Protein AF-A0A8T9AF59-F1 (afdb_monomer_lite)

Sequence (49 aa):
RSSASKMNPVDHPFGGKTKPGWPKSVSRWAPPGQKVGAIASRRTGLRKK

Radius of gyration: 12.2 Å; chains: 1; bounding box: 25×20×36 Å

Structure (mmCIF, N/CA/C/O backbone):
data_AF-A0A8T9AF59-F1
#
_entry.id   AF-A0A8T9AF59-F1
#
loop_
_atom_site.group_PDB
_atom_site.id
_atom_site.type_symbol
_atom_site.label_atom_id
_atom_site.label_alt_id
_atom_site.label_comp_id
_atom_site.label_asym_id
_atom_site.label_entity_id
_atom_site.label_seq_id
_atom_site.pdbx_PDB_ins_code
_atom_site.Cartn_x
_atom_site.Cartn_y
_atom_site.Cartn_z
_atom_site.occupancy
_atom_site.B_iso_or_equiv
_atom_site.auth_seq_id
_atom_site.auth_comp_id
_atom_site.auth_asym_id
_atom_site.auth_atom_id
_atom_site.pdbx_PDB_model_num
ATOM 1 N N . ARG A 1 1 ? 11.444 -15.743 2.599 1.00 75.19 1 ARG A N 1
ATOM 2 C CA . ARG A 1 1 ? 10.499 -14.764 2.001 1.00 75.19 1 ARG A CA 1
ATOM 3 C C . ARG A 1 1 ? 11.188 -13.408 1.956 1.00 75.19 1 ARG A C 1
ATOM 5 O O . ARG A 1 1 ? 11.577 -12.919 3.008 1.00 75.19 1 ARG A O 1
ATOM 12 N N . SER A 1 2 ? 11.382 -12.836 0.772 1.00 83.06 2 SER A N 1
ATOM 13 C CA . SER A 1 2 ? 11.843 -11.455 0.593 1.00 83.06 2 SER A CA 1
ATOM 14 C C . SER A 1 2 ? 10.685 -10.483 0.847 1.00 83.06 2 SER A C 1
ATOM 16 O O . SER A 1 2 ? 9.524 -10.797 0.586 1.00 83.06 2 SER A O 1
ATOM 18 N N . SER A 1 3 ? 10.974 -9.311 1.416 1.00 83.88 3 SER A N 1
ATOM 19 C CA . SER A 1 3 ? 9.958 -8.274 1.612 1.00 83.88 3 SER A CA 1
ATOM 20 C C . SER A 1 3 ? 9.641 -7.584 0.287 1.00 83.88 3 SER A C 1
ATOM 22 O O . SER A 1 3 ? 10.558 -7.214 -0.440 1.00 83.88 3 SER A O 1
ATOM 24 N N . ALA A 1 4 ? 8.360 -7.330 0.030 1.00 81.50 4 ALA A N 1
ATOM 25 C CA . ALA A 1 4 ? 7.850 -6.703 -1.191 1.00 81.50 4 ALA A CA 1
ATOM 26 C C . ALA A 1 4 ? 8.574 -5.409 -1.619 1.00 81.50 4 ALA A C 1
ATOM 28 O O . ALA A 1 4 ? 8.757 -5.179 -2.808 1.00 81.50 4 ALA A O 1
ATOM 29 N N . SER A 1 5 ? 9.016 -4.579 -0.668 1.00 86.62 5 SER A N 1
ATOM 30 C CA . SER A 1 5 ? 9.755 -3.338 -0.953 1.00 86.62 5 SER A CA 1
ATOM 31 C C . SER A 1 5 ? 11.178 -3.551 -1.471 1.00 86.62 5 SER A C 1
ATOM 33 O O . SER A 1 5 ? 11.736 -2.660 -2.102 1.00 86.62 5 SER A O 1
ATOM 35 N N . LYS A 1 6 ? 11.765 -4.724 -1.203 1.00 89.62 6 LYS A N 1
ATOM 36 C CA . LYS A 1 6 ? 13.124 -5.098 -1.620 1.00 89.62 6 LYS A CA 1
ATOM 37 C C . LYS A 1 6 ? 13.162 -5.764 -2.998 1.00 89.62 6 LYS A C 1
ATOM 39 O O . LYS A 1 6 ? 14.238 -6.137 -3.443 1.00 89.62 6 LYS A O 1
ATOM 44 N N . MET A 1 7 ? 12.011 -5.965 -3.634 1.00 92.88 7 MET A N 1
ATOM 45 C CA . MET A 1 7 ? 11.942 -6.503 -4.996 1.00 92.88 7 MET A CA 1
ATOM 46 C C . MET A 1 7 ? 11.990 -5.357 -6.002 1.00 92.88 7 MET A C 1
ATOM 48 O O . MET A 1 7 ? 11.743 -4.209 -5.628 1.00 92.88 7 MET A O 1
ATOM 52 N N . ASN A 1 8 ? 12.297 -5.641 -7.265 1.00 92.38 8 ASN A N 1
ATOM 53 C CA . ASN A 1 8 ? 12.304 -4.601 -8.288 1.00 92.38 8 ASN A CA 1
ATOM 54 C C . ASN A 1 8 ? 10.868 -4.109 -8.567 1.00 92.38 8 ASN A C 1
ATOM 56 O O . ASN A 1 8 ? 9.908 -4.852 -8.340 1.00 92.38 8 ASN A O 1
ATOM 60 N N . PRO A 1 9 ? 10.686 -2.880 -9.089 1.00 88.69 9 PRO A N 1
ATOM 61 C CA . PRO A 1 9 ? 9.365 -2.358 -9.455 1.00 88.69 9 PRO A CA 1
ATOM 62 C C . PRO A 1 9 ? 8.596 -3.222 -10.467 1.00 88.69 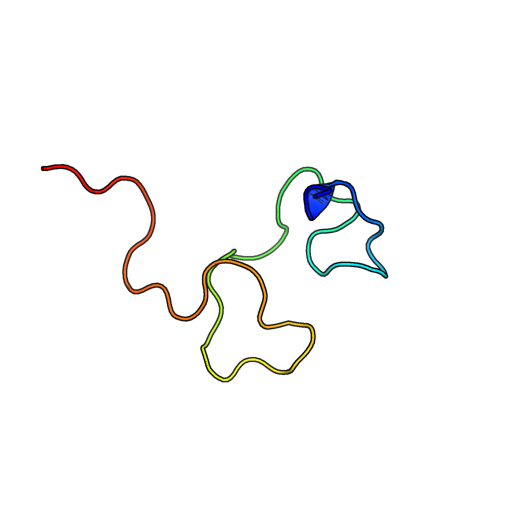9 PRO A C 1
ATOM 64 O O . PRO A 1 9 ? 7.370 -3.193 -10.475 1.00 88.69 9 PRO A O 1
ATOM 67 N N . VAL A 1 10 ? 9.308 -3.980 -11.308 1.00 93.00 10 VAL A N 1
ATOM 68 C CA . VAL A 1 10 ? 8.721 -4.905 -12.294 1.00 93.00 10 VAL A CA 1
ATOM 69 C C . VAL A 1 10 ? 8.112 -6.145 -11.636 1.00 93.00 10 VAL A C 1
ATOM 71 O O . VAL A 1 10 ? 7.065 -6.622 -12.062 1.00 93.00 10 VAL A O 1
ATOM 74 N N . ASP A 1 11 ? 8.728 -6.623 -10.555 1.00 91.50 11 ASP A N 1
ATOM 75 C CA . ASP A 1 11 ? 8.341 -7.869 -9.891 1.00 91.50 11 ASP A CA 1
ATOM 76 C C . ASP A 1 11 ? 7.237 -7.650 -8.853 1.00 91.50 11 ASP A C 1
ATOM 78 O O . ASP A 1 11 ? 6.507 -8.577 -8.496 1.00 91.50 11 ASP A O 1
ATOM 82 N N . HIS A 1 12 ? 7.133 -6.431 -8.308 1.00 90.88 12 HIS A N 1
ATOM 83 C CA . HIS A 1 12 ? 6.156 -6.128 -7.272 1.00 90.88 12 HIS A CA 1
ATOM 84 C C . HIS A 1 12 ? 5.601 -4.709 -7.343 1.00 90.88 12 HIS A C 1
ATOM 86 O O . HIS A 1 12 ? 6.371 -3.748 -7.380 1.00 90.88 12 HIS A O 1
ATOM 92 N N . PRO A 1 13 ? 4.291 -4.530 -7.102 1.00 90.62 13 PRO A N 1
ATOM 93 C CA . PRO A 1 13 ? 3.676 -3.203 -7.003 1.00 90.62 13 PRO A CA 1
ATOM 94 C C . PRO A 1 13 ? 4.201 -2.292 -5.871 1.00 90.62 13 PRO A C 1
ATOM 96 O O . PRO A 1 13 ? 3.870 -1.107 -5.799 1.00 90.62 13 PRO A O 1
ATOM 99 N N . PHE A 1 14 ? 4.994 -2.844 -4.949 1.00 91.44 14 PHE A N 1
ATOM 100 C CA . PHE A 1 14 ? 5.650 -2.098 -3.864 1.00 91.44 14 PHE A CA 1
ATOM 101 C C . PHE A 1 14 ? 7.178 -2.087 -4.005 1.00 91.44 14 PHE A C 1
ATOM 103 O O . PHE A 1 14 ? 7.850 -1.551 -3.129 1.00 91.44 14 PHE A O 1
ATOM 110 N N . GLY A 1 15 ? 7.713 -2.685 -5.071 1.00 91.44 15 GLY A N 1
ATOM 111 C CA . GLY A 1 15 ? 9.140 -2.863 -5.296 1.00 91.44 15 GLY A CA 1
ATOM 112 C C . GLY A 1 15 ? 9.865 -1.563 -5.632 1.00 91.44 15 GLY A C 1
ATOM 113 O O . GLY A 1 15 ? 9.269 -0.611 -6.138 1.00 91.44 15 GLY A O 1
ATOM 114 N N . GLY A 1 16 ? 11.159 -1.520 -5.312 1.00 88.00 16 GLY A N 1
ATOM 115 C CA . GLY A 1 16 ? 12.057 -0.393 -5.573 1.00 88.00 16 GLY A CA 1
ATOM 116 C C . GLY A 1 16 ? 11.703 0.889 -4.817 1.00 88.00 16 GLY A C 1
ATOM 117 O O . GLY A 1 16 ? 12.182 1.961 -5.177 1.00 88.00 16 GLY A O 1
ATOM 118 N N . LYS A 1 17 ? 10.848 0.809 -3.787 1.00 84.75 17 LYS A N 1
ATOM 119 C CA . LYS A 1 17 ? 10.393 1.967 -3.009 1.00 84.75 17 LYS A CA 1
ATOM 120 C C . LYS A 1 17 ? 10.524 1.706 -1.512 1.00 84.75 17 LYS A C 1
ATOM 122 O O . LYS A 1 17 ? 10.018 0.715 -0.991 1.00 84.75 17 LYS A O 1
ATOM 127 N N . THR A 1 18 ? 11.123 2.653 -0.792 1.00 85.25 18 THR A N 1
ATOM 128 C CA . THR A 1 18 ? 11.241 2.606 0.678 1.00 85.25 18 THR A CA 1
ATOM 129 C C . THR A 1 18 ? 9.880 2.730 1.367 1.00 85.25 18 THR A C 1
ATOM 131 O O . THR A 1 18 ? 9.657 2.162 2.435 1.00 85.25 18 THR A O 1
ATOM 134 N N . LYS A 1 19 ? 8.947 3.464 0.750 1.00 86.12 19 LYS A N 1
ATOM 135 C CA . LYS A 1 19 ? 7.577 3.672 1.233 1.00 86.12 19 LYS A CA 1
ATOM 136 C C . LYS A 1 19 ? 6.589 3.308 0.121 1.00 86.12 19 LYS A C 1
ATOM 138 O O . LYS A 1 19 ? 6.852 3.638 -1.036 1.00 86.12 19 LYS A O 1
ATOM 143 N N . PRO A 1 20 ? 5.447 2.673 0.432 1.00 84.88 20 PRO A N 1
ATOM 144 C CA . PRO A 1 20 ? 4.395 2.470 -0.556 1.00 84.88 20 PRO A CA 1
ATOM 145 C C . PRO A 1 20 ? 3.915 3.828 -1.079 1.00 84.88 20 PRO A C 1
ATOM 147 O O . PRO A 1 20 ? 3.487 4.667 -0.292 1.00 84.88 20 PRO A O 1
ATOM 150 N N . GLY A 1 21 ? 3.981 4.050 -2.394 1.00 85.62 21 GLY A N 1
ATOM 151 C CA . GLY A 1 21 ? 3.472 5.282 -3.023 1.00 85.62 21 GLY A CA 1
ATOM 152 C C . GLY A 1 21 ? 1.941 5.362 -3.086 1.00 85.62 21 GLY A C 1
ATOM 153 O O . GLY A 1 21 ? 1.394 6.306 -3.636 1.00 85.62 21 GLY A O 1
ATOM 154 N N . TRP A 1 22 ? 1.260 4.345 -2.567 1.00 85.69 22 TRP A N 1
ATOM 155 C CA . TRP A 1 22 ? -0.179 4.158 -2.626 1.00 85.69 22 TRP A CA 1
ATOM 156 C C . TRP A 1 22 ? -0.631 3.325 -1.415 1.00 85.69 22 TRP A C 1
ATOM 158 O O . TRP A 1 22 ? 0.200 2.649 -0.788 1.00 85.69 22 TRP A O 1
ATOM 168 N N . PRO A 1 23 ? -1.917 3.397 -1.025 1.00 90.31 23 PRO A N 1
ATOM 169 C CA . PRO A 1 23 ? -2.419 2.697 0.149 1.00 90.31 23 PRO A CA 1
ATOM 170 C C . PRO A 1 23 ? -2.184 1.187 0.072 1.00 90.31 23 PRO A C 1
ATOM 172 O O . PRO A 1 23 ? -2.356 0.559 -0.965 1.00 90.31 23 PRO A O 1
ATOM 175 N N . LYS A 1 24 ? -1.860 0.577 1.216 1.00 90.62 24 LYS A N 1
ATOM 176 C CA . LYS A 1 24 ? -1.731 -0.886 1.331 1.00 90.62 24 LYS A CA 1
ATOM 177 C C . LYS A 1 24 ? -3.084 -1.608 1.375 1.00 90.62 24 LYS A C 1
ATOM 179 O O . LYS A 1 24 ? -3.093 -2.833 1.351 1.00 90.62 24 LYS A O 1
ATOM 184 N N . SER A 1 25 ? -4.189 -0.869 1.509 1.00 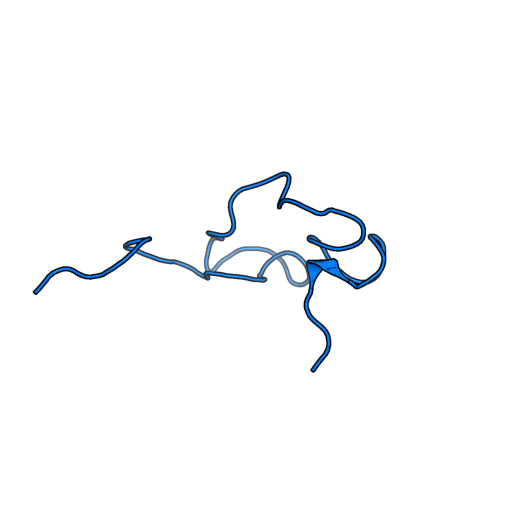93.94 25 SER A N 1
ATOM 185 C CA . SER A 1 25 ? -5.549 -1.413 1.502 1.00 93.94 25 SER A CA 1
ATOM 186 C C . SER A 1 25 ? -6.049 -1.517 0.069 1.00 93.94 25 SER A C 1
ATOM 188 O O . SER A 1 25 ? -6.046 -0.516 -0.645 1.00 93.94 25 SER A O 1
ATOM 190 N N . VAL A 1 26 ? -6.486 -2.705 -0.341 1.00 94.81 26 VAL A N 1
ATOM 191 C CA . VAL A 1 26 ? -6.895 -2.977 -1.725 1.00 94.81 26 VAL A CA 1
ATOM 192 C C . VAL A 1 26 ? -8.258 -3.656 -1.760 1.00 94.81 26 VAL A C 1
ATOM 194 O O . VAL A 1 26 ? -8.584 -4.445 -0.876 1.00 94.81 26 VAL A O 1
ATOM 197 N N . SER A 1 27 ? -9.070 -3.381 -2.782 1.00 94.94 27 SER A N 1
ATOM 198 C CA . SER A 1 27 ? -10.369 -4.041 -2.962 1.00 94.94 27 SER A CA 1
ATOM 199 C C . SER A 1 27 ? -10.220 -5.555 -3.162 1.00 94.94 27 SER A C 1
ATOM 201 O O . SER A 1 27 ? -9.261 -6.028 -3.774 1.00 94.94 27 SER A O 1
ATOM 203 N N . ARG A 1 28 ? -11.217 -6.334 -2.718 1.00 95.25 28 ARG A N 1
ATOM 204 C CA . ARG A 1 28 ? -11.298 -7.781 -3.007 1.00 95.25 28 ARG A CA 1
ATOM 205 C C . ARG A 1 28 ? -11.413 -8.066 -4.510 1.00 95.25 28 ARG A C 1
ATOM 207 O O . ARG A 1 28 ? -10.989 -9.128 -4.968 1.00 95.25 28 ARG A O 1
ATOM 214 N N . TRP A 1 29 ? -11.942 -7.099 -5.256 1.00 96.06 29 TRP A N 1
ATOM 215 C CA . TRP A 1 29 ? -12.172 -7.158 -6.698 1.00 96.06 29 TRP A CA 1
ATOM 216 C C . TRP A 1 29 ? -11.029 -6.555 -7.520 1.00 96.06 29 TRP A C 1
ATOM 218 O O . TRP A 1 29 ? -11.157 -6.434 -8.732 1.00 96.06 29 TRP A O 1
ATOM 228 N N . ALA A 1 30 ? -9.914 -6.176 -6.883 1.00 94.19 30 ALA A N 1
ATOM 229 C CA . ALA A 1 30 ? -8.740 -5.704 -7.608 1.00 94.19 30 ALA A CA 1
ATOM 230 C C . ALA A 1 30 ? -8.242 -6.768 -8.610 1.00 94.19 30 ALA A C 1
ATOM 232 O O . ALA A 1 30 ? -8.356 -7.969 -8.323 1.00 94.19 30 ALA A O 1
ATOM 233 N N . PRO A 1 31 ? -7.683 -6.359 -9.761 1.00 95.75 31 PRO A N 1
ATOM 234 C CA . PRO A 1 31 ? -7.196 -7.295 -10.765 1.00 95.75 31 PRO A CA 1
ATOM 235 C C . PRO A 1 31 ? -6.024 -8.143 -10.233 1.00 95.75 31 PRO A C 1
ATOM 237 O O . PRO A 1 31 ? -5.332 -7.739 -9.283 1.00 95.75 31 PRO A O 1
ATOM 240 N N . PRO A 1 32 ? -5.780 -9.328 -10.825 1.00 92.94 32 PRO A N 1
ATOM 241 C CA . PRO A 1 32 ? -4.584 -10.113 -10.533 1.00 92.94 32 PRO A CA 1
ATOM 242 C C . PRO A 1 32 ? -3.331 -9.266 -10.810 1.00 92.94 32 PRO A C 1
ATOM 244 O O . PRO A 1 32 ? -3.270 -8.538 -11.794 1.00 92.94 32 PRO A O 1
ATOM 247 N N . GLY A 1 33 ? -2.363 -9.292 -9.892 1.00 91.00 33 GLY A N 1
ATOM 248 C CA . GLY A 1 33 ? -1.172 -8.431 -9.925 1.00 91.00 33 GLY A CA 1
ATOM 249 C C . GLY A 1 33 ? -1.272 -7.177 -9.047 1.00 91.00 33 GLY A C 1
ATOM 250 O O . GLY A 1 33 ? -0.288 -6.811 -8.415 1.00 91.00 33 GLY A O 1
ATOM 251 N N . GLN A 1 34 ? -2.457 -6.570 -8.899 1.00 91.75 34 GLN A N 1
ATOM 252 C CA . GLN A 1 34 ? -2.663 -5.450 -7.959 1.00 91.75 34 GLN A CA 1
ATOM 253 C C . GLN A 1 34 ? -3.223 -5.879 -6.602 1.00 91.75 34 GLN A C 1
ATOM 255 O O . GLN A 1 34 ? -3.089 -5.153 -5.618 1.00 91.75 34 GLN A O 1
ATOM 260 N N . LYS A 1 35 ? -3.856 -7.054 -6.530 1.00 94.50 35 LYS A N 1
ATOM 261 C CA . LYS A 1 35 ? -4.460 -7.610 -5.311 1.00 94.50 35 LYS A CA 1
ATOM 262 C C . LYS A 1 35 ? -3.394 -8.098 -4.314 1.00 94.50 35 LYS A C 1
ATOM 264 O O . LYS A 1 35 ? -3.267 -9.293 -4.065 1.00 94.50 35 LYS A O 1
ATOM 269 N N . VAL A 1 36 ? -2.612 -7.174 -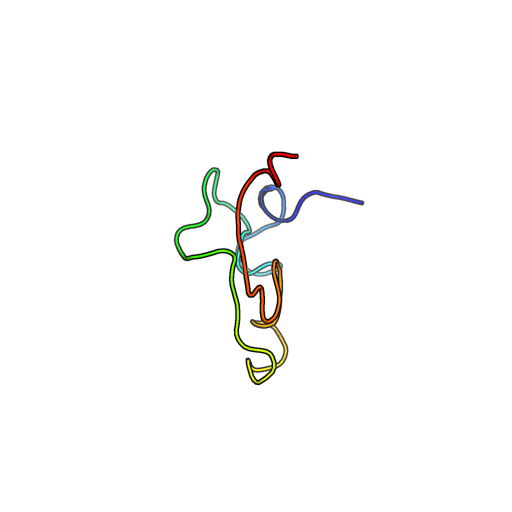3.756 1.00 92.38 36 VAL A N 1
ATOM 270 C CA . VAL A 1 36 ? -1.477 -7.458 -2.866 1.00 92.38 36 VAL A CA 1
ATOM 271 C C . VAL A 1 36 ? -1.465 -6.500 -1.674 1.00 92.38 36 VAL A C 1
ATOM 273 O O . VAL A 1 36 ? -1.697 -5.308 -1.826 1.00 92.38 36 VAL A O 1
ATOM 276 N N . GLY A 1 37 ? -1.164 -6.999 -0.472 1.00 91.88 37 GLY A N 1
ATOM 277 C CA . GLY A 1 37 ? -1.207 -6.213 0.766 1.00 91.88 37 GLY A CA 1
ATOM 278 C C . GLY A 1 37 ? -2.451 -6.516 1.605 1.00 91.88 37 GLY A C 1
ATOM 279 O O . GLY A 1 37 ? -2.832 -7.675 1.754 1.00 91.88 37 GLY A O 1
ATOM 280 N N . ALA A 1 38 ? -3.066 -5.488 2.193 1.00 94.50 38 ALA A N 1
ATOM 281 C CA . ALA A 1 38 ? -4.248 -5.620 3.039 1.00 94.50 38 ALA A CA 1
ATOM 282 C C . ALA A 1 38 ? -5.522 -5.670 2.177 1.00 94.50 38 ALA A C 1
ATOM 284 O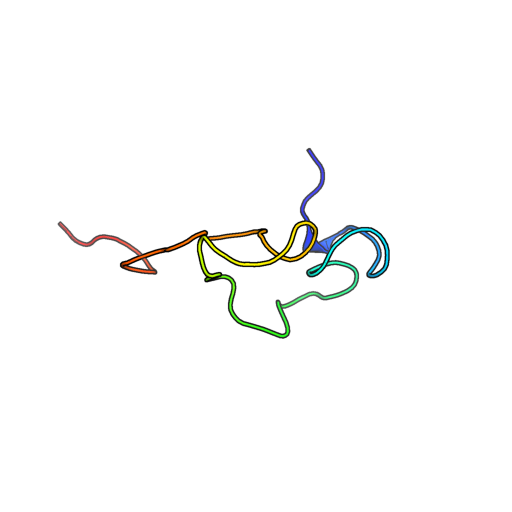 O . ALA A 1 38 ? -6.095 -4.648 1.806 1.00 94.50 38 ALA A O 1
ATOM 285 N N . ILE A 1 39 ? -5.968 -6.876 1.833 1.00 95.31 39 ILE A N 1
ATOM 286 C CA . ILE A 1 39 ? -7.125 -7.072 0.952 1.00 95.31 39 ILE A CA 1
ATOM 287 C C . ILE A 1 39 ? -8.423 -6.901 1.745 1.00 95.31 39 ILE A C 1
ATOM 289 O O . ILE A 1 39 ? -8.668 -7.6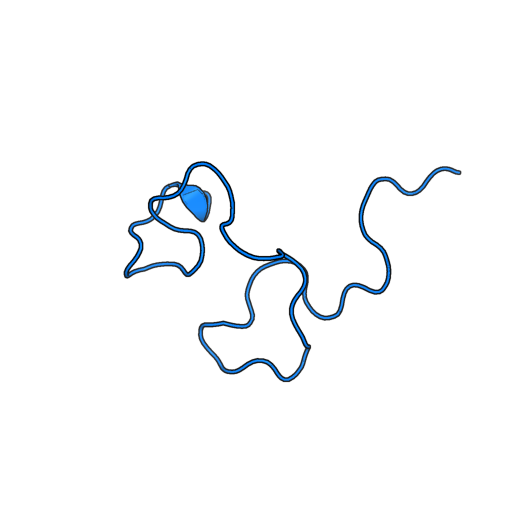07 2.722 1.00 95.31 39 ILE A O 1
ATOM 293 N N . ALA A 1 40 ? -9.274 -5.982 1.291 1.00 95.56 40 ALA A N 1
ATOM 294 C CA . ALA A 1 40 ? -10.578 -5.659 1.859 1.00 95.56 40 ALA A CA 1
ATOM 295 C C . ALA A 1 40 ? -10.530 -5.397 3.374 1.00 95.56 40 ALA A C 1
ATOM 297 O O . ALA A 1 40 ? -11.422 -5.812 4.121 1.00 95.56 40 ALA A O 1
ATOM 298 N N . SER A 1 41 ? -9.475 -4.719 3.840 1.00 94.25 41 SER A N 1
ATOM 299 C CA . SER A 1 41 ? -9.339 -4.394 5.257 1.00 94.25 41 SER A CA 1
ATOM 300 C C . SER A 1 41 ? -10.430 -3.417 5.689 1.00 94.25 41 SER A C 1
ATOM 302 O O . SER A 1 41 ? -10.533 -2.321 5.145 1.00 94.25 41 SER A O 1
ATOM 304 N N . ARG A 1 42 ? -11.218 -3.804 6.699 1.00 92.50 42 ARG A N 1
ATOM 305 C CA . ARG A 1 42 ? -12.262 -2.955 7.305 1.00 92.50 42 ARG A CA 1
ATOM 306 C C . ARG A 1 42 ? -11.708 -1.977 8.346 1.00 92.50 42 ARG A C 1
ATOM 308 O O . ARG A 1 42 ? -12.347 -0.983 8.658 1.00 92.50 42 ARG A O 1
ATOM 315 N N . ARG A 1 43 ? -10.536 -2.284 8.906 1.00 92.44 43 ARG A N 1
ATOM 316 C CA . ARG A 1 43 ? -9.815 -1.482 9.899 1.00 92.44 43 ARG A CA 1
ATOM 317 C C . ARG A 1 43 ? -8.318 -1.624 9.652 1.00 92.44 43 ARG A C 1
ATOM 319 O O . ARG A 1 43 ? -7.848 -2.715 9.332 1.00 92.44 43 ARG A O 1
ATOM 326 N N . THR A 1 44 ? -7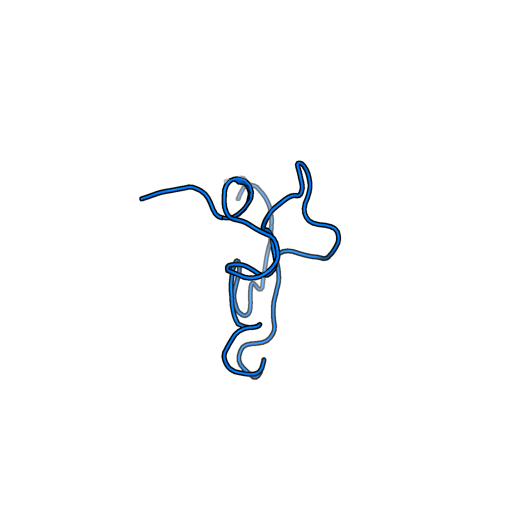.584 -0.536 9.839 1.00 90.69 44 THR A N 1
ATOM 327 C CA . THR A 1 44 ? -6.118 -0.493 9.816 1.00 90.69 44 THR A CA 1
ATOM 328 C C . THR A 1 44 ? -5.584 -0.075 11.193 1.00 90.69 44 THR A C 1
ATOM 330 O O . THR A 1 44 ? -6.327 0.439 12.032 1.00 90.69 44 THR A O 1
ATOM 333 N N . GLY A 1 45 ? -4.298 -0.332 11.451 1.00 91.19 45 GLY A N 1
ATOM 334 C CA . GLY A 1 45 ? -3.641 0.019 12.715 1.00 91.19 45 GLY A CA 1
ATOM 335 C C . GLY A 1 45 ? -3.868 -0.977 13.859 1.00 91.19 45 GLY A C 1
ATOM 336 O O . GLY A 1 45 ? -4.482 -2.031 13.688 1.00 91.19 45 GLY A O 1
ATOM 337 N N . LEU A 1 46 ? -3.330 -0.645 15.038 1.00 93.44 46 LEU A N 1
ATOM 338 C CA . LEU A 1 46 ? -3.401 -1.501 16.222 1.00 93.44 46 LEU A CA 1
ATOM 339 C C . LEU A 1 46 ? -4.848 -1.591 16.738 1.00 93.44 46 LEU A C 1
ATOM 341 O O . LEU A 1 46 ? -5.546 -0.582 16.901 1.00 93.44 46 LEU A O 1
ATOM 345 N N . ARG A 1 47 ? -5.300 -2.809 17.046 1.00 91.94 47 ARG A N 1
ATOM 346 C CA . ARG A 1 47 ? -6.550 -3.014 17.778 1.00 91.94 47 ARG A CA 1
ATOM 347 C C . ARG A 1 47 ? -6.288 -2.792 19.266 1.00 91.94 47 ARG A C 1
ATOM 349 O O . ARG A 1 47 ? -5.736 -3.666 19.921 1.00 91.94 47 ARG A O 1
ATOM 356 N N . LYS A 1 48 ? -6.649 -1.612 19.779 1.00 86.00 48 LYS A N 1
ATOM 357 C CA . LYS A 1 48 ? -6.692 -1.370 21.228 1.00 86.00 48 LYS A CA 1
ATOM 358 C C . LYS A 1 48 ? -7.780 -2.261 21.845 1.00 86.00 48 LYS A C 1
ATOM 360 O O . LYS A 1 48 ? -8.839 -2.408 21.224 1.00 86.00 48 LYS A O 1
ATOM 365 N N . LYS A 1 49 ? -7.447 -2.905 22.966 1.00 74.44 49 LYS A N 1
ATOM 366 C CA . LYS A 1 49 ? -8.402 -3.627 23.814 1.00 74.44 49 LYS A CA 1
ATOM 367 C C . LYS A 1 49 ? -9.308 -2.628 24.514 1.00 74.44 49 LYS A C 1
ATOM 369 O O . LYS A 1 49 ? -8.788 -1.543 24.854 1.00 74.44 49 LYS A O 1
#

Foldseek 3Di:
DDDQCPADVVVAVNHPDPDRPDDQEDEPPDDPRPCGGNYPDPDDDDDDD

Secondary structure (DSSP, 8-state):
---GGGS-TTT-TTTT-SS-SS-SEE-TTPPTTT--SEET-S--S----

pLDDT: mean 90.11, std 4.86, range [74.44, 96.06]